Protein AF-A0A3N0WZ38-F1 (afdb_monomer_lite)

Foldseek 3Di:
DDDPPDPVPVVVVVVVVVVVVVVVVVVVVVVVVVVVLVPDWDKDFFAPDDPVLLVVLCVVLVQPDWDQDPVAKIWTWADDDPQANIWIWIWHDDNGIITIRTGGDDDVNDRRPSNVVVVVVSVVSSSVSRNVD

Structure (mmCIF, N/CA/C/O backbone):
data_AF-A0A3N0WZ38-F1
#
_entry.id   AF-A0A3N0WZ38-F1
#
loop_
_atom_site.group_PDB
_atom_site.id
_atom_site.type_symbol
_atom_site.label_atom_id
_atom_site.label_alt_id
_atom_site.label_comp_id
_atom_site.label_asym_id
_atom_site.label_entity_id
_atom_site.label_seq_id
_atom_site.pdbx_PDB_ins_code
_atom_site.Cartn_x
_atom_site.Cartn_y
_atom_site.Cartn_z
_atom_site.occupancy
_atom_site.B_iso_or_equiv
_atom_site.auth_seq_id
_atom_site.auth_comp_id
_atom_site.auth_asym_id
_atom_site.auth_atom_id
_atom_site.pdbx_PDB_model_num
ATOM 1 N N . MET A 1 1 ? 15.970 10.516 -65.190 1.00 42.22 1 MET A N 1
ATOM 2 C CA . MET A 1 1 ? 15.558 9.356 -64.369 1.00 42.22 1 MET A CA 1
ATOM 3 C C . MET A 1 1 ? 15.740 9.754 -62.909 1.00 42.22 1 MET A C 1
ATOM 5 O O . MET A 1 1 ? 16.875 9.862 -62.462 1.00 42.22 1 MET A O 1
ATOM 9 N N . ILE A 1 2 ? 14.661 10.115 -62.209 1.00 46.03 2 ILE A N 1
ATOM 10 C CA . ILE A 1 2 ? 14.735 10.542 -60.803 1.00 46.03 2 ILE A CA 1
ATOM 11 C C . ILE A 1 2 ? 14.874 9.265 -59.972 1.00 46.03 2 ILE A C 1
ATOM 13 O O . ILE A 1 2 ? 13.931 8.482 -59.882 1.00 46.03 2 ILE A O 1
ATOM 17 N N . LYS A 1 3 ? 16.067 9.004 -59.428 1.00 49.34 3 LYS A N 1
ATOM 18 C CA . LYS A 1 3 ? 16.243 7.936 -58.440 1.00 49.34 3 LYS A CA 1
ATOM 19 C C . LYS A 1 3 ? 15.555 8.392 -57.154 1.00 49.34 3 LYS A C 1
ATOM 21 O O . LYS A 1 3 ? 15.923 9.424 -56.601 1.00 49.34 3 LYS A O 1
ATOM 26 N N . SER A 1 4 ? 14.542 7.643 -56.720 1.00 59.69 4 SER A N 1
ATOM 27 C CA . SER A 1 4 ? 13.933 7.790 -55.396 1.00 59.69 4 SER A CA 1
ATOM 28 C C . SER A 1 4 ? 15.035 7.804 -54.331 1.00 59.69 4 SER A C 1
ATOM 30 O O . SER A 1 4 ? 15.854 6.887 -54.291 1.00 59.69 4 SER A O 1
ATOM 32 N N . GLY A 1 5 ? 15.065 8.838 -53.484 1.00 55.44 5 GLY A N 1
ATOM 33 C CA . GLY A 1 5 ? 15.984 8.936 -52.342 1.00 55.44 5 GLY A CA 1
ATOM 34 C C . GLY A 1 5 ? 15.675 7.945 -51.214 1.00 55.44 5 GLY A C 1
ATOM 35 O O . GLY A 1 5 ? 16.407 7.890 -50.232 1.00 55.44 5 GLY A O 1
ATOM 36 N N . PHE A 1 6 ? 14.610 7.149 -51.349 1.00 55.88 6 PHE A N 1
ATOM 37 C CA . PHE A 1 6 ? 14.286 6.071 -50.425 1.00 55.88 6 PHE A CA 1
ATOM 38 C C . PHE A 1 6 ? 15.029 4.803 -50.843 1.00 55.88 6 PHE A C 1
ATOM 40 O O . PHE A 1 6 ? 14.543 4.006 -51.648 1.00 55.88 6 PHE A O 1
ATOM 47 N N . ILE A 1 7 ? 16.224 4.617 -50.285 1.00 59.38 7 ILE A N 1
ATOM 48 C CA . ILE A 1 7 ? 16.878 3.310 -50.270 1.00 59.38 7 ILE A CA 1
ATOM 49 C C . ILE A 1 7 ? 16.062 2.455 -49.297 1.00 59.38 7 ILE A C 1
ATOM 51 O O . ILE A 1 7 ? 16.132 2.646 -48.087 1.00 59.38 7 ILE A O 1
ATOM 55 N N . ASN A 1 8 ? 15.227 1.559 -49.826 1.00 57.94 8 ASN A N 1
ATOM 56 C CA . ASN A 1 8 ? 14.470 0.604 -49.021 1.00 57.94 8 ASN A CA 1
ATOM 57 C C . ASN A 1 8 ? 15.438 -0.442 -48.451 1.00 57.94 8 ASN A C 1
ATOM 59 O O . ASN A 1 8 ? 15.628 -1.517 -49.025 1.00 57.94 8 ASN A O 1
ATOM 63 N N . ASN A 1 9 ? 16.125 -0.088 -47.368 1.00 69.25 9 ASN A N 1
ATOM 64 C CA . ASN A 1 9 ? 17.084 -0.971 -46.734 1.00 69.25 9 ASN A CA 1
ATOM 65 C C . ASN A 1 9 ? 16.304 -1.951 -45.846 1.00 69.25 9 ASN A C 1
ATOM 67 O O . ASN A 1 9 ? 16.072 -1.701 -44.665 1.00 69.25 9 ASN A O 1
ATOM 71 N N . ASN A 1 10 ? 15.844 -3.061 -46.438 1.00 73.94 10 ASN A N 1
ATOM 72 C CA . ASN A 1 10 ? 15.029 -4.083 -45.763 1.00 73.94 10 ASN A CA 1
ATOM 73 C C . ASN A 1 10 ? 15.623 -4.523 -44.409 1.00 73.94 10 ASN A C 1
ATOM 75 O O . ASN A 1 10 ? 14.872 -4.818 -43.482 1.00 73.94 10 ASN A O 1
ATOM 79 N N . MET A 1 11 ? 16.955 -4.526 -44.274 1.00 73.81 11 MET A N 1
ATOM 80 C CA . MET A 1 11 ? 17.644 -4.828 -43.014 1.00 73.81 11 MET A CA 1
ATOM 81 C C . MET A 1 11 ? 17.407 -3.772 -41.919 1.00 73.81 11 MET A C 1
ATOM 83 O O . MET A 1 11 ? 17.193 -4.134 -40.763 1.00 73.81 11 MET A O 1
ATOM 87 N N . GLU A 1 12 ? 17.391 -2.478 -42.251 1.00 77.94 12 GLU A N 1
ATOM 88 C CA . GLU A 1 12 ? 17.113 -1.403 -41.283 1.00 77.94 12 GLU A CA 1
ATOM 89 C C . GLU A 1 12 ? 15.649 -1.430 -40.834 1.00 77.94 12 GLU A C 1
ATOM 91 O O . GLU A 1 12 ? 15.366 -1.340 -39.640 1.00 77.94 12 GLU A O 1
ATOM 96 N N . LEU A 1 13 ? 14.719 -1.655 -41.767 1.00 81.56 13 LEU A N 1
ATOM 97 C CA . LEU A 1 13 ? 13.293 -1.823 -41.466 1.00 81.56 13 LEU A CA 1
ATOM 98 C C . LEU A 1 13 ? 13.025 -3.032 -40.561 1.00 81.56 13 LEU A C 1
ATOM 100 O O . LEU A 1 13 ? 12.266 -2.919 -39.599 1.00 81.56 13 LEU A O 1
ATOM 104 N N . GLN A 1 14 ? 13.673 -4.172 -40.821 1.00 84.06 14 GLN A N 1
ATOM 105 C CA . GLN A 1 14 ? 13.581 -5.347 -39.948 1.00 84.06 14 GLN A CA 1
ATOM 106 C C . GLN A 1 14 ? 14.143 -5.061 -38.553 1.00 84.06 14 GLN A C 1
ATOM 108 O O . GLN A 1 14 ? 13.528 -5.434 -37.556 1.00 84.06 14 GLN A O 1
ATOM 113 N N . THR A 1 15 ? 15.278 -4.365 -38.473 1.00 85.12 15 THR A N 1
ATOM 114 C CA . THR A 1 15 ? 15.907 -4.000 -37.196 1.00 85.12 15 THR A CA 1
ATOM 115 C C . THR A 1 15 ? 15.001 -3.086 -36.371 1.00 85.12 15 THR A C 1
ATOM 117 O O . THR A 1 15 ? 14.760 -3.355 -35.195 1.00 85.12 15 THR A O 1
ATOM 120 N N . ILE A 1 16 ? 14.430 -2.046 -36.987 1.00 87.94 16 ILE A N 1
ATOM 121 C CA . ILE A 1 16 ? 13.472 -1.146 -36.328 1.00 87.94 16 ILE A CA 1
ATOM 122 C C . ILE A 1 16 ? 12.219 -1.916 -35.884 1.00 87.94 16 ILE A C 1
ATOM 124 O O . ILE A 1 16 ? 11.747 -1.712 -34.766 1.00 87.94 16 ILE A O 1
ATOM 128 N N . GLY A 1 17 ? 11.708 -2.832 -36.714 1.00 90.06 17 GLY A N 1
ATOM 129 C CA . GLY A 1 17 ? 10.573 -3.690 -36.366 1.00 90.06 17 GLY A CA 1
ATOM 130 C C . GLY A 1 17 ? 10.831 -4.544 -35.121 1.00 90.06 17 GLY A C 1
ATOM 131 O O . GLY A 1 17 ? 9.998 -4.577 -34.215 1.00 90.06 17 GLY A O 1
ATOM 132 N N . TRP A 1 18 ? 12.010 -5.168 -35.022 1.00 92.50 18 TRP A N 1
ATOM 133 C CA . TRP A 1 18 ? 12.416 -5.921 -33.831 1.00 92.50 18 TRP A CA 1
ATOM 134 C C . TRP A 1 18 ? 12.564 -5.036 -32.593 1.00 92.50 18 TRP A C 1
ATOM 136 O O . TRP A 1 18 ? 12.115 -5.424 -31.515 1.00 92.50 18 TRP A O 1
ATOM 146 N N . ILE A 1 19 ? 13.138 -3.836 -32.737 1.00 92.62 19 ILE A N 1
ATOM 147 C CA . ILE A 1 19 ? 13.251 -2.872 -31.633 1.00 92.62 19 ILE A CA 1
ATOM 148 C C . ILE A 1 19 ? 11.861 -2.482 -31.121 1.00 92.62 19 ILE A C 1
ATOM 150 O O . ILE A 1 19 ? 11.625 -2.531 -29.913 1.00 92.62 19 ILE A O 1
ATOM 154 N N . MET A 1 20 ? 10.927 -2.142 -32.018 1.00 93.38 20 MET A N 1
ATOM 155 C CA . MET A 1 20 ? 9.552 -1.819 -31.626 1.00 93.38 20 MET A CA 1
ATOM 156 C C . MET A 1 20 ? 8.879 -3.004 -30.935 1.00 93.38 20 MET A C 1
ATOM 158 O O . MET A 1 20 ? 8.265 -2.823 -29.888 1.00 93.38 20 MET A O 1
ATOM 162 N N . PHE A 1 21 ? 9.041 -4.220 -31.464 1.00 94.81 21 PHE A N 1
ATOM 163 C CA . PHE A 1 21 ? 8.473 -5.425 -30.865 1.00 94.81 21 PHE A CA 1
ATOM 164 C C . PHE A 1 21 ? 8.987 -5.665 -29.438 1.00 94.81 21 PHE A C 1
ATOM 166 O O . PHE A 1 21 ? 8.190 -5.859 -28.520 1.00 94.81 21 PHE A O 1
ATOM 173 N N . ILE A 1 22 ? 10.306 -5.593 -29.227 1.00 94.25 22 ILE A N 1
ATOM 174 C CA . ILE A 1 22 ? 10.924 -5.770 -27.904 1.00 94.25 22 ILE A CA 1
ATOM 175 C C . ILE A 1 22 ? 10.461 -4.671 -26.942 1.00 94.25 22 ILE A C 1
ATOM 177 O O . ILE A 1 22 ? 10.128 -4.962 -25.789 1.00 94.25 22 ILE A O 1
ATOM 181 N N . ALA A 1 23 ? 10.396 -3.419 -27.401 1.00 91.31 23 ALA A N 1
ATOM 182 C CA . ALA A 1 23 ? 9.942 -2.298 -26.585 1.00 91.31 23 ALA A CA 1
ATOM 183 C C . ALA A 1 23 ? 8.472 -2.458 -26.168 1.00 91.31 23 ALA A C 1
ATOM 185 O O . ALA A 1 23 ? 8.154 -2.327 -24.984 1.00 91.31 23 ALA A O 1
ATOM 186 N N . SER A 1 24 ? 7.588 -2.805 -27.108 1.00 91.38 24 SER A N 1
ATOM 187 C CA . SER A 1 24 ? 6.174 -3.066 -26.829 1.00 91.38 24 SER A CA 1
ATOM 188 C C . SER A 1 24 ? 6.000 -4.238 -25.870 1.00 91.38 24 SER A C 1
ATOM 190 O O . SER A 1 24 ? 5.280 -4.108 -24.884 1.00 91.38 24 SER A O 1
ATOM 192 N N . PHE A 1 25 ? 6.704 -5.351 -26.098 1.00 93.94 25 PHE A N 1
ATOM 193 C CA . PHE A 1 25 ? 6.646 -6.509 -25.209 1.00 93.94 25 PHE A CA 1
ATOM 194 C C . PHE A 1 25 ? 7.085 -6.148 -23.787 1.00 93.94 25 PHE A C 1
ATOM 196 O O . PHE A 1 25 ? 6.377 -6.442 -22.824 1.00 93.94 25 PHE A O 1
ATOM 203 N N . THR A 1 26 ? 8.212 -5.445 -23.652 1.00 86.12 26 THR A N 1
ATOM 204 C CA . THR A 1 26 ? 8.734 -5.010 -22.350 1.00 86.12 26 THR A CA 1
ATOM 205 C C . THR A 1 26 ? 7.747 -4.080 -21.647 1.00 86.12 26 THR A C 1
ATOM 207 O O . THR A 1 26 ? 7.467 -4.254 -20.463 1.00 86.12 26 THR A O 1
ATOM 210 N N . PHE A 1 27 ? 7.161 -3.125 -22.373 1.00 85.06 27 PHE A N 1
ATOM 211 C CA . PHE A 1 27 ? 6.164 -2.214 -21.820 1.00 85.06 27 PHE A CA 1
ATOM 212 C C . PHE A 1 27 ? 4.910 -2.952 -21.333 1.00 85.06 27 PHE A C 1
ATOM 214 O O . PHE A 1 27 ? 4.482 -2.755 -20.194 1.00 85.06 27 PHE A O 1
ATOM 221 N N . THR A 1 28 ? 4.345 -3.840 -22.155 1.00 90.69 28 THR A N 1
ATOM 222 C CA . THR A 1 28 ? 3.162 -4.635 -21.797 1.00 90.69 28 THR A CA 1
ATOM 223 C C . THR A 1 28 ? 3.443 -5.548 -20.606 1.00 90.69 28 THR A C 1
ATOM 225 O O . THR A 1 28 ? 2.617 -5.652 -19.697 1.00 90.69 28 THR A O 1
ATOM 228 N N . PHE A 1 29 ? 4.619 -6.172 -20.560 1.00 82.94 29 PHE A N 1
ATOM 229 C CA . PHE A 1 29 ? 5.034 -7.021 -19.449 1.00 82.94 29 PHE A CA 1
ATOM 230 C C . PHE A 1 29 ? 5.134 -6.234 -18.133 1.00 82.94 29 PHE A C 1
ATOM 232 O O . PHE A 1 29 ? 4.539 -6.627 -17.127 1.00 82.94 29 PHE A O 1
ATOM 239 N N . LEU A 1 30 ? 5.795 -5.071 -18.148 1.00 78.12 30 LEU A N 1
ATOM 240 C CA . LEU A 1 30 ? 5.901 -4.192 -16.979 1.00 78.12 30 LEU A CA 1
ATOM 241 C C . LEU A 1 30 ? 4.533 -3.674 -16.514 1.00 78.12 30 LEU A C 1
ATOM 243 O O . LEU A 1 30 ? 4.258 -3.642 -15.311 1.00 78.12 30 LEU A O 1
ATOM 247 N N . LEU A 1 31 ? 3.658 -3.302 -17.453 1.00 79.50 31 LEU A N 1
ATOM 248 C CA . LEU A 1 31 ? 2.288 -2.891 -17.146 1.00 79.50 31 LEU A CA 1
ATOM 249 C C . LEU A 1 31 ? 1.516 -4.025 -16.458 1.00 79.50 31 LEU A C 1
ATOM 251 O O . LEU A 1 31 ? 0.834 -3.792 -15.463 1.0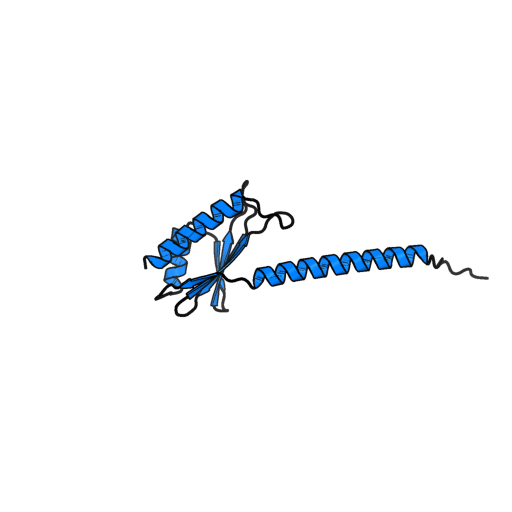0 79.50 31 LEU A O 1
ATOM 255 N N . THR A 1 32 ? 1.658 -5.251 -16.959 1.00 79.06 32 THR A N 1
ATOM 256 C CA . THR A 1 32 ? 0.958 -6.430 -16.438 1.00 79.06 32 THR A CA 1
ATOM 257 C C . THR A 1 32 ? 1.398 -6.745 -15.014 1.00 79.06 32 THR A C 1
ATOM 259 O O . THR A 1 32 ? 0.550 -6.907 -14.140 1.00 79.06 32 THR A O 1
ATOM 262 N N . ILE A 1 33 ? 2.708 -6.733 -14.741 1.00 77.88 33 ILE A N 1
ATOM 263 C CA . ILE A 1 33 ? 3.245 -6.894 -13.380 1.00 77.88 33 ILE A CA 1
ATOM 264 C C . ILE A 1 33 ? 2.682 -5.818 -12.446 1.00 77.88 33 ILE A C 1
ATOM 266 O O . ILE A 1 33 ? 2.258 -6.113 -11.328 1.00 77.88 33 ILE A O 1
ATOM 270 N N . LYS A 1 34 ? 2.644 -4.562 -12.902 1.00 70.25 34 LYS A N 1
ATOM 271 C CA . LYS A 1 34 ? 2.106 -3.450 -12.112 1.00 70.25 34 LYS A CA 1
ATOM 272 C C . LYS A 1 34 ? 0.621 -3.641 -11.797 1.00 70.25 34 LYS A C 1
ATOM 274 O O . LYS A 1 34 ? 0.211 -3.412 -10.663 1.00 70.25 34 LYS A O 1
ATOM 279 N N . LEU A 1 35 ? -0.179 -4.057 -12.779 1.00 76.00 35 LEU A N 1
ATOM 280 C CA . LEU A 1 35 ? -1.603 -4.333 -12.590 1.00 76.00 35 LEU A CA 1
ATOM 281 C C . LEU A 1 35 ? -1.828 -5.515 -11.644 1.00 76.00 35 LEU A C 1
ATOM 283 O O . LEU A 1 35 ? -2.645 -5.397 -10.737 1.00 76.00 35 LEU A O 1
ATOM 287 N N . TYR A 1 36 ? -1.062 -6.595 -11.797 1.00 75.81 36 TYR A N 1
ATOM 288 C CA . TYR A 1 36 ? -1.115 -7.762 -10.917 1.00 75.81 36 TYR A CA 1
ATOM 289 C C . TYR A 1 36 ? -0.834 -7.373 -9.459 1.00 75.81 36 TYR A C 1
ATOM 291 O O . TYR A 1 36 ? -1.646 -7.633 -8.577 1.00 75.81 36 TYR A O 1
ATOM 299 N N . ASN A 1 37 ? 0.251 -6.638 -9.200 1.00 67.38 37 ASN A N 1
ATOM 300 C CA . ASN A 1 37 ? 0.594 -6.183 -7.847 1.00 67.38 37 ASN A CA 1
ATOM 301 C C . ASN A 1 37 ? -0.456 -5.228 -7.247 1.00 67.38 37 ASN A C 1
ATOM 303 O O . ASN A 1 37 ? -0.657 -5.199 -6.032 1.00 67.38 37 ASN A O 1
ATOM 307 N N . ASN A 1 38 ? -1.171 -4.473 -8.084 1.00 70.44 38 ASN A N 1
ATOM 308 C CA . ASN A 1 38 ? -2.250 -3.594 -7.632 1.00 70.44 38 ASN A CA 1
ATOM 309 C C . ASN A 1 38 ? -3.519 -4.346 -7.194 1.00 70.44 38 ASN A C 1
ATOM 311 O O . ASN A 1 38 ? -4.380 -3.718 -6.579 1.00 70.44 38 ASN A O 1
ATOM 315 N N . GLN A 1 39 ? -3.644 -5.642 -7.502 1.00 73.56 39 GLN A N 1
ATOM 316 C CA . GLN A 1 39 ? -4.818 -6.462 -7.179 1.00 73.56 39 GLN A CA 1
ATOM 317 C C . GLN A 1 39 ? -4.695 -7.227 -5.852 1.00 73.56 39 GLN A C 1
ATOM 319 O O . GLN A 1 39 ? -5.711 -7.672 -5.323 1.00 73.56 39 GLN A O 1
ATOM 324 N N . PHE A 1 40 ? -3.494 -7.376 -5.282 1.00 80.00 40 PHE A N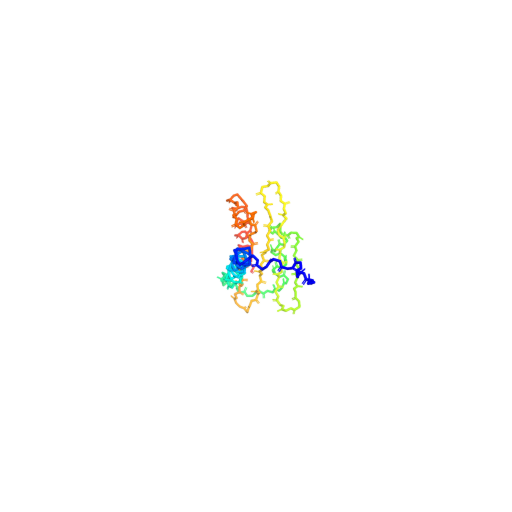 1
ATOM 325 C CA . PHE A 1 40 ? -3.317 -8.128 -4.034 1.00 80.00 40 PHE A CA 1
ATOM 326 C C . PHE A 1 40 ? -3.610 -7.275 -2.809 1.00 80.00 40 PHE A C 1
ATOM 328 O O . PHE A 1 40 ? -2.814 -6.419 -2.432 1.00 80.00 40 PHE A O 1
ATOM 335 N N . PHE A 1 41 ? -4.730 -7.543 -2.152 1.00 85.62 41 PHE A N 1
ATOM 336 C CA . PHE A 1 41 ? -5.060 -6.937 -0.870 1.00 85.62 41 PHE A CA 1
ATOM 337 C C . PHE A 1 41 ? -4.910 -7.965 0.247 1.00 85.62 41 PHE A C 1
ATOM 339 O O . PHE A 1 41 ? -5.448 -9.068 0.177 1.00 85.62 41 PHE A O 1
ATOM 346 N N . GLN A 1 42 ? -4.183 -7.589 1.292 1.00 87.56 42 GLN A N 1
ATOM 347 C CA . GLN A 1 42 ? -4.172 -8.315 2.553 1.00 87.56 42 GLN A CA 1
ATOM 348 C C . GLN A 1 42 ? -5.415 -7.904 3.342 1.00 87.56 42 GLN A C 1
ATOM 350 O O . GLN A 1 42 ? -5.606 -6.719 3.607 1.00 87.56 42 GLN A O 1
ATOM 355 N N . SER A 1 43 ? -6.269 -8.868 3.688 1.00 89.12 43 SER A N 1
ATOM 356 C CA . SER A 1 43 ? -7.454 -8.615 4.515 1.00 89.12 43 SER A CA 1
ATOM 357 C C . SER A 1 43 ? -7.129 -8.799 5.996 1.00 89.12 43 SER A C 1
ATOM 359 O O . SER A 1 43 ? -6.547 -9.809 6.402 1.00 89.12 43 SER A O 1
ATOM 361 N N . TYR A 1 44 ? -7.536 -7.825 6.807 1.00 90.44 44 TYR A N 1
ATOM 362 C CA . TYR A 1 44 ? -7.437 -7.858 8.260 1.00 90.44 44 TYR A CA 1
ATOM 363 C C . TYR A 1 44 ? -8.820 -7.685 8.881 1.00 90.44 44 TYR A C 1
ATOM 365 O O . TYR A 1 44 ? -9.446 -6.643 8.720 1.00 90.44 44 TYR A O 1
ATOM 373 N N . LYS A 1 45 ? -9.283 -8.682 9.641 1.00 89.44 45 LYS A N 1
ATOM 374 C CA . LYS A 1 45 ? -10.546 -8.594 10.389 1.00 89.44 45 LYS A CA 1
ATOM 375 C C . LYS A 1 45 ? -10.404 -7.622 11.556 1.00 89.44 45 LYS A C 1
ATOM 377 O O . LYS A 1 45 ? -9.626 -7.886 12.475 1.00 89.44 45 LYS A O 1
ATOM 382 N N . ILE A 1 46 ? -11.144 -6.520 11.502 1.00 85.56 46 ILE A N 1
ATOM 383 C CA . ILE A 1 46 ? -11.197 -5.478 12.532 1.00 85.56 46 ILE A CA 1
ATOM 384 C C . ILE A 1 46 ? -12.660 -5.042 12.622 1.00 85.56 46 ILE A C 1
ATOM 386 O O . ILE A 1 46 ? -13.262 -4.651 11.621 1.00 85.56 46 ILE A O 1
ATOM 390 N N . GLN A 1 47 ? -13.251 -5.185 13.804 1.00 81.81 47 GLN A N 1
ATOM 391 C CA . GLN A 1 47 ? -14.648 -4.823 14.044 1.00 81.81 47 GLN A CA 1
ATOM 392 C C . GLN A 1 47 ? -14.762 -3.314 14.284 1.00 81.81 47 GLN A C 1
ATOM 394 O O . GLN A 1 47 ? -13.807 -2.691 14.735 1.00 81.81 47 GLN A O 1
ATOM 399 N N . ASN A 1 48 ? -15.929 -2.733 13.994 1.00 81.56 48 ASN A N 1
ATOM 400 C CA . ASN A 1 48 ? -16.240 -1.326 14.285 1.00 81.56 48 ASN A CA 1
ATOM 401 C C . ASN A 1 48 ? -15.265 -0.310 13.649 1.00 81.56 48 ASN A C 1
ATOM 403 O O . ASN A 1 48 ? -14.910 0.704 14.254 1.00 81.56 48 ASN A O 1
ATOM 407 N N . LEU A 1 49 ? -14.844 -0.564 12.405 1.00 84.62 49 LEU A N 1
ATOM 408 C CA . LEU A 1 49 ? -14.034 0.383 11.641 1.00 84.62 49 LEU A CA 1
ATOM 409 C C . LEU A 1 49 ? -14.866 1.616 11.274 1.00 84.62 49 LEU A C 1
ATOM 411 O O . LEU A 1 49 ? -15.793 1.542 10.467 1.00 84.62 49 LEU A O 1
ATOM 415 N N . THR A 1 50 ? -14.494 2.763 11.832 1.00 88.75 50 THR A N 1
ATOM 416 C CA . THR A 1 50 ? -14.953 4.078 11.380 1.00 88.75 50 THR A CA 1
ATOM 417 C C . THR A 1 50 ? -13.805 4.801 10.681 1.00 88.75 50 THR A C 1
ATOM 419 O O . THR A 1 50 ? -12.631 4.503 10.909 1.00 88.75 50 THR A O 1
ATOM 422 N N . ILE A 1 51 ? -14.143 5.755 9.814 1.00 89.62 51 ILE A N 1
ATOM 423 C CA . ILE A 1 51 ? -13.160 6.610 9.129 1.00 89.62 51 ILE A CA 1
ATOM 424 C C . ILE A 1 51 ? -12.286 7.324 10.171 1.00 89.62 51 ILE A C 1
ATOM 426 O O . ILE A 1 51 ? -11.066 7.257 10.089 1.00 89.62 51 ILE A O 1
ATOM 430 N N . GLU A 1 52 ? -12.907 7.890 11.206 1.00 89.81 52 GLU A N 1
ATOM 431 C CA . GLU A 1 52 ? -12.226 8.585 12.303 1.00 89.81 52 GLU A CA 1
ATOM 432 C C . GLU A 1 52 ? -11.237 7.682 13.059 1.00 89.81 52 GLU A C 1
ATOM 434 O O . GLU A 1 52 ? -10.102 8.077 13.322 1.00 89.81 52 GLU A O 1
ATOM 439 N N . ASN A 1 53 ? -11.625 6.438 13.356 1.00 90.06 53 ASN A N 1
ATOM 440 C CA . ASN A 1 53 ? -10.744 5.467 14.009 1.00 90.06 53 ASN A CA 1
ATOM 441 C C . ASN A 1 53 ? -9.495 5.189 13.164 1.00 90.06 53 ASN A C 1
ATOM 443 O O . ASN A 1 53 ? -8.385 5.121 13.690 1.00 90.06 53 ASN A O 1
ATOM 447 N N . ILE A 1 54 ? -9.666 5.076 11.845 1.00 90.94 54 ILE A N 1
ATOM 448 C CA . ILE A 1 54 ? -8.563 4.847 10.909 1.00 90.94 54 ILE A CA 1
ATOM 449 C C . ILE A 1 54 ? -7.643 6.065 10.841 1.00 90.94 54 ILE A C 1
ATOM 451 O O . ILE A 1 54 ? -6.427 5.897 10.927 1.00 90.94 54 ILE A O 1
ATOM 455 N N . GLU A 1 55 ? -8.192 7.273 10.733 1.00 91.50 55 GLU A N 1
ATOM 456 C CA . GLU A 1 55 ? -7.414 8.517 10.708 1.00 91.50 55 GLU A CA 1
ATOM 457 C C . GLU A 1 55 ? -6.598 8.698 11.990 1.00 91.50 55 GLU A C 1
ATOM 459 O O . GLU A 1 55 ? -5.386 8.923 11.932 1.00 91.50 55 GLU A O 1
ATOM 464 N N . ASN A 1 56 ? -7.231 8.496 13.146 1.00 91.44 56 ASN A N 1
ATOM 465 C CA . ASN A 1 56 ? -6.569 8.571 14.444 1.00 91.44 56 ASN A CA 1
ATOM 466 C C . ASN A 1 56 ? -5.444 7.532 14.565 1.00 91.44 56 ASN A C 1
ATOM 468 O O . ASN A 1 56 ? -4.337 7.857 15.005 1.00 91.44 56 ASN A O 1
ATOM 472 N N . SER A 1 57 ? -5.681 6.285 14.147 1.00 91.69 57 SER A N 1
ATOM 473 C CA . SER A 1 57 ? -4.645 5.245 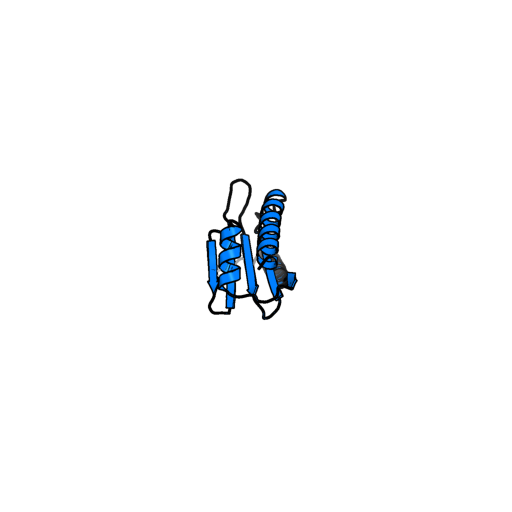14.151 1.00 91.69 57 SER A CA 1
ATOM 474 C C . SER A 1 57 ? -3.508 5.538 13.170 1.00 91.69 57 SER A C 1
ATOM 476 O O . SER A 1 57 ? -2.351 5.251 13.490 1.00 91.69 57 SER A O 1
ATOM 478 N N . LEU A 1 58 ? -3.789 6.118 11.998 1.00 91.31 58 LEU A N 1
ATOM 479 C CA . LEU A 1 58 ? -2.765 6.527 11.030 1.00 91.31 58 LEU A CA 1
ATOM 480 C C . LEU A 1 58 ? -1.846 7.603 11.618 1.00 91.31 58 LEU A C 1
ATOM 482 O O . LEU A 1 58 ? -0.623 7.438 11.588 1.00 91.31 58 LEU A O 1
ATOM 486 N N . GLN A 1 59 ? -2.423 8.643 12.225 1.00 90.00 59 GLN A N 1
ATOM 487 C CA . GLN A 1 59 ? -1.667 9.718 12.872 1.00 90.00 59 GLN A CA 1
ATOM 488 C C . GLN A 1 59 ? -0.799 9.189 14.020 1.00 90.00 59 GLN A C 1
ATOM 490 O O . GLN A 1 59 ? 0.407 9.439 14.050 1.00 90.00 59 GLN A O 1
ATOM 495 N N . LYS A 1 60 ? -1.366 8.370 14.920 1.00 89.00 60 LYS A N 1
ATOM 496 C CA . LYS A 1 60 ? -0.616 7.736 16.024 1.00 89.00 60 LYS A CA 1
ATOM 497 C C . LYS A 1 60 ? 0.530 6.846 15.543 1.00 89.00 60 LYS A C 1
ATOM 499 O O . LYS A 1 60 ? 1.531 6.693 16.238 1.00 89.00 60 LYS A O 1
ATOM 504 N N . SER A 1 61 ? 0.392 6.263 14.356 1.00 86.62 61 SER A N 1
ATOM 505 C CA . SER A 1 61 ? 1.409 5.398 13.749 1.00 86.62 61 SER A CA 1
ATOM 506 C C . SER A 1 61 ? 2.502 6.166 13.000 1.00 86.62 61 SER A C 1
ATOM 508 O O . SER A 1 61 ? 3.402 5.550 12.418 1.00 86.62 61 SER A O 1
ATOM 510 N N . GLY A 1 62 ? 2.444 7.502 13.006 1.00 85.31 62 GLY A N 1
ATOM 511 C CA . GLY A 1 62 ? 3.406 8.365 12.327 1.00 85.31 62 GLY A CA 1
ATOM 512 C C . GLY A 1 62 ? 3.283 8.305 10.805 1.00 85.31 62 GLY A C 1
ATOM 513 O O . GLY A 1 62 ? 4.306 8.320 10.109 1.00 85.31 62 GLY A O 1
ATOM 514 N N . PHE A 1 63 ? 2.058 8.147 10.292 1.00 87.12 63 PHE A N 1
ATOM 515 C CA . PHE A 1 63 ? 1.726 8.454 8.904 1.00 87.12 63 PHE A CA 1
ATOM 516 C C . PHE A 1 63 ? 1.217 9.893 8.838 1.00 87.12 63 PHE A C 1
ATOM 518 O O . PHE A 1 63 ? 0.139 10.199 9.337 1.00 87.12 63 PHE A O 1
ATOM 525 N N . GLU A 1 64 ? 2.011 10.768 8.232 1.00 83.31 64 GLU A N 1
ATOM 526 C CA . GLU A 1 64 ? 1.736 12.211 8.204 1.00 83.31 64 GLU A CA 1
ATOM 527 C C . GLU A 1 64 ? 0.968 12.626 6.944 1.00 83.31 64 GLU A C 1
ATOM 529 O O . GLU A 1 64 ? 0.154 13.542 6.979 1.00 83.31 64 GLU A O 1
ATOM 534 N N . ASN A 1 65 ? 1.168 11.899 5.842 1.00 87.75 65 ASN A N 1
ATOM 535 C CA . ASN A 1 65 ? 0.574 12.209 4.547 1.00 87.75 65 ASN A CA 1
ATOM 536 C C . ASN A 1 65 ? -0.448 11.139 4.162 1.00 87.75 65 ASN A C 1
ATOM 538 O O . ASN A 1 65 ? -0.096 10.101 3.597 1.00 87.75 65 ASN A O 1
ATOM 542 N N . PHE A 1 66 ? -1.722 11.388 4.445 1.00 91.19 66 PHE A N 1
ATOM 543 C CA . PHE A 1 66 ? -2.817 10.536 3.992 1.00 91.19 66 PHE A CA 1
ATOM 544 C C . PHE A 1 66 ? -4.014 11.355 3.521 1.00 91.19 66 PHE A C 1
ATOM 546 O O . PHE A 1 66 ? -4.229 12.485 3.954 1.00 91.19 66 PHE A O 1
ATOM 553 N N . ARG A 1 67 ? -4.801 10.773 2.617 1.00 93.25 67 ARG A N 1
ATOM 554 C CA . ARG A 1 67 ? -6.033 11.364 2.096 1.00 93.25 67 ARG A CA 1
ATOM 555 C C . ARG A 1 67 ? -7.121 10.306 2.012 1.00 93.25 67 ARG A C 1
ATOM 557 O O . ARG A 1 67 ? -6.874 9.210 1.511 1.00 93.25 67 ARG A O 1
ATOM 564 N N . TYR A 1 68 ? -8.329 10.657 2.439 1.00 92.44 68 TYR A N 1
ATOM 565 C CA . TYR A 1 68 ? -9.526 9.879 2.139 1.00 92.44 68 TYR A CA 1
ATOM 566 C C . TYR A 1 68 ? -10.086 10.285 0.770 1.00 92.44 68 TYR A C 1
ATOM 568 O O . TYR A 1 68 ? -10.301 11.468 0.497 1.00 92.44 68 TYR A O 1
ATOM 576 N N . ASN A 1 69 ? -10.270 9.311 -0.115 1.00 91.56 69 ASN A N 1
ATOM 577 C CA . ASN A 1 69 ? -10.833 9.515 -1.445 1.00 91.56 69 ASN A CA 1
ATOM 578 C C . ASN A 1 69 ? -12.353 9.317 -1.433 1.00 91.56 69 ASN A C 1
ATOM 580 O O . ASN A 1 69 ? -12.873 8.477 -0.703 1.00 91.56 69 ASN A O 1
ATOM 584 N N . GLU A 1 70 ? -13.056 10.020 -2.324 1.00 86.62 70 GLU A N 1
ATOM 585 C CA . GLU A 1 70 ? -14.526 9.977 -2.456 1.00 86.62 70 GLU A CA 1
ATOM 586 C C . GLU A 1 70 ? -15.071 8.574 -2.770 1.00 86.62 70 GLU A C 1
ATOM 588 O O . GLU A 1 70 ? -16.209 8.252 -2.447 1.00 86.62 70 GLU A O 1
ATOM 593 N N . ILE A 1 71 ? -14.238 7.711 -3.359 1.00 86.06 71 ILE A N 1
ATOM 594 C CA . ILE A 1 71 ? -14.572 6.318 -3.693 1.00 86.06 71 ILE A CA 1
ATOM 595 C C . ILE A 1 71 ? -14.516 5.404 -2.444 1.00 86.06 71 ILE A C 1
ATOM 597 O O . ILE A 1 71 ? -14.817 4.216 -2.521 1.00 86.06 71 ILE A O 1
ATOM 601 N N . GLY A 1 72 ? -14.153 5.939 -1.275 1.00 88.00 72 GLY A N 1
ATOM 602 C CA . GLY A 1 72 ? -14.270 5.241 0.004 1.00 88.00 72 GLY A CA 1
ATOM 603 C C . GLY A 1 72 ? -13.005 4.523 0.477 1.00 88.00 72 GLY A C 1
ATOM 604 O O . GLY A 1 72 ? -13.100 3.519 1.178 1.00 88.00 72 GLY A O 1
ATOM 605 N N . PHE A 1 73 ? -11.818 5.006 0.102 1.00 91.25 73 PHE A N 1
ATOM 606 C CA . PHE A 1 73 ? -10.538 4.417 0.509 1.00 91.25 73 PHE A CA 1
ATOM 607 C C . PHE A 1 73 ? -9.526 5.482 0.937 1.00 91.25 73 PHE A C 1
ATOM 609 O O . PHE A 1 73 ? -9.573 6.617 0.464 1.00 91.25 73 PHE A O 1
ATOM 616 N N . PHE A 1 74 ? -8.578 5.103 1.792 1.00 92.38 74 PHE A N 1
ATOM 617 C CA . PHE A 1 74 ? -7.438 5.942 2.146 1.00 92.38 74 PHE A CA 1
ATOM 618 C C . PHE A 1 74 ? -6.247 5.654 1.247 1.00 92.38 74 PHE A C 1
ATOM 620 O O . PHE A 1 74 ? -5.897 4.499 0.988 1.00 92.38 74 PHE A O 1
ATOM 627 N N . GLU A 1 75 ? -5.590 6.725 0.830 1.00 91.00 75 GLU A N 1
ATOM 628 C CA . GLU A 1 75 ? -4.285 6.689 0.196 1.00 91.00 75 GLU A CA 1
ATOM 629 C C . GLU A 1 75 ? -3.269 7.345 1.129 1.00 91.00 75 GLU A C 1
ATOM 631 O O . GLU A 1 75 ? -3.398 8.515 1.484 1.00 91.00 75 GLU A O 1
ATOM 636 N N . VAL A 1 76 ? -2.281 6.566 1.560 1.00 89.69 76 VAL A N 1
ATOM 637 C CA . VAL A 1 76 ? -1.238 6.997 2.490 1.00 89.69 76 VAL A CA 1
ATOM 638 C C . VAL A 1 76 ? 0.086 7.040 1.736 1.00 89.69 76 VAL A C 1
ATOM 640 O O . VAL A 1 76 ? 0.556 6.022 1.219 1.00 89.69 76 VAL A O 1
ATOM 643 N N . PHE A 1 77 ? 0.693 8.219 1.670 1.00 85.38 77 PHE A N 1
ATOM 644 C CA . PHE A 1 77 ? 1.956 8.455 0.987 1.00 85.38 77 PHE A CA 1
ATOM 645 C C . PHE A 1 77 ? 3.104 8.351 1.985 1.00 85.38 77 PHE A C 1
ATOM 647 O O . PHE A 1 77 ? 3.206 9.108 2.947 1.00 85.38 77 PHE A O 1
ATOM 654 N N . MET A 1 78 ? 3.985 7.386 1.755 1.00 82.19 78 MET A N 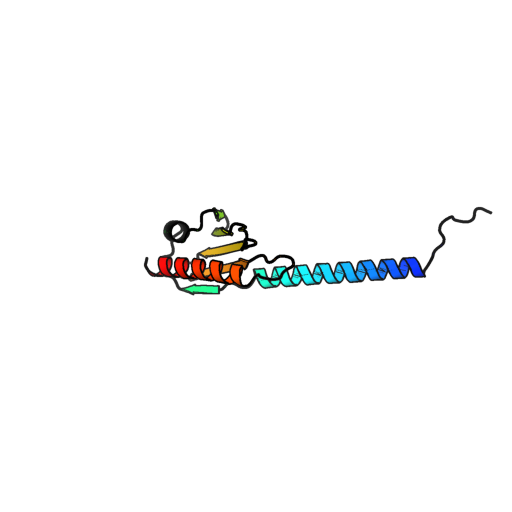1
ATOM 655 C CA . MET A 1 78 ? 5.188 7.204 2.553 1.00 82.19 78 MET A CA 1
ATOM 656 C C . MET A 1 78 ? 6.309 8.041 1.955 1.00 82.19 78 MET A C 1
ATOM 658 O O . MET A 1 78 ? 6.593 7.938 0.759 1.00 82.19 78 MET A O 1
ATOM 662 N N . GLU A 1 79 ? 6.943 8.853 2.795 1.00 70.00 79 GLU A N 1
ATOM 663 C CA . GLU A 1 79 ? 8.004 9.758 2.374 1.00 70.00 79 GLU A CA 1
ATOM 664 C C . GLU A 1 79 ? 9.241 9.026 1.853 1.00 70.00 79 GLU A C 1
ATOM 666 O O . GLU A 1 79 ? 9.583 7.905 2.263 1.00 70.00 79 GLU A O 1
ATOM 671 N N . ILE A 1 80 ? 9.925 9.718 0.946 1.00 68.75 80 ILE A N 1
ATOM 672 C CA . ILE A 1 80 ? 11.244 9.334 0.470 1.00 68.75 80 ILE A CA 1
ATOM 673 C C . ILE A 1 80 ? 12.254 9.812 1.517 1.00 68.75 80 ILE A C 1
ATOM 675 O O . ILE A 1 80 ? 12.416 11.010 1.726 1.00 68.75 80 ILE A O 1
ATOM 679 N N . THR A 1 81 ? 12.943 8.883 2.171 1.00 65.00 81 THR A N 1
ATOM 680 C CA . THR A 1 81 ? 14.072 9.172 3.066 1.00 65.00 81 THR A CA 1
ATOM 681 C C . THR A 1 81 ? 15.366 8.641 2.452 1.00 65.00 81 THR A C 1
ATOM 683 O O . THR A 1 81 ? 15.336 7.854 1.508 1.00 65.00 81 THR A O 1
ATOM 686 N N . TRP A 1 82 ? 16.532 8.996 3.006 1.00 54.75 82 TRP A N 1
ATOM 687 C CA . TRP A 1 82 ? 17.826 8.455 2.545 1.00 54.75 82 TRP A CA 1
ATOM 688 C C . TRP A 1 82 ? 17.903 6.917 2.542 1.00 54.75 82 TRP A C 1
ATOM 690 O O . TRP A 1 82 ? 18.738 6.344 1.849 1.00 54.75 82 TRP A O 1
ATOM 700 N N . PHE A 1 83 ? 17.008 6.246 3.275 1.00 58.00 83 PHE A N 1
ATOM 701 C CA . PHE A 1 83 ? 16.929 4.787 3.380 1.00 58.00 83 PHE A CA 1
ATOM 702 C C . PHE A 1 83 ? 15.578 4.213 2.895 1.00 58.00 83 PHE A C 1
ATOM 704 O O . PHE A 1 83 ? 15.314 3.017 3.051 1.00 58.00 83 PHE A O 1
ATOM 711 N N . SER A 1 84 ? 14.701 5.046 2.321 1.00 59.00 84 SER A N 1
ATOM 712 C CA . SER A 1 84 ? 13.359 4.679 1.851 1.00 59.00 84 SER A CA 1
ATOM 713 C C . SER A 1 84 ? 13.025 5.409 0.563 1.00 59.00 84 SER A C 1
ATOM 715 O O . SER A 1 84 ? 12.938 6.624 0.556 1.00 59.00 84 SER A O 1
ATOM 717 N N . TRP A 1 85 ? 12.728 4.690 -0.515 1.00 61.88 85 TRP A N 1
ATOM 718 C CA . TRP A 1 85 ? 12.243 5.306 -1.761 1.00 61.88 85 TRP A CA 1
ATOM 719 C C . TRP A 1 85 ? 10.741 5.634 -1.738 1.00 61.88 85 TRP A C 1
ATOM 721 O O . TRP A 1 85 ? 10.131 5.887 -2.777 1.00 61.88 85 TRP A O 1
ATOM 731 N N . GLY A 1 86 ? 10.150 5.658 -0.542 1.00 68.44 86 GLY A N 1
ATOM 732 C CA . GLY A 1 86 ? 8.739 5.930 -0.332 1.00 68.44 86 GLY A CA 1
ATOM 733 C C . GLY A 1 86 ? 7.834 4.817 -0.859 1.00 68.44 86 GLY A C 1
ATOM 734 O O . GLY A 1 86 ? 8.246 3.696 -1.173 1.00 68.44 86 GLY A O 1
ATOM 735 N N . GLY A 1 87 ? 6.547 5.118 -0.931 1.00 75.88 87 GLY A N 1
ATOM 736 C CA . GLY A 1 87 ? 5.545 4.190 -1.435 1.00 75.88 87 GLY A CA 1
ATOM 737 C C . GLY A 1 87 ? 4.139 4.658 -1.122 1.00 75.88 87 GLY A C 1
ATOM 738 O O . GLY A 1 87 ? 3.939 5.687 -0.483 1.00 75.88 87 GLY A O 1
ATOM 739 N N . THR A 1 88 ? 3.165 3.888 -1.580 1.00 82.62 88 THR A N 1
ATOM 740 C CA . THR A 1 88 ? 1.754 4.195 -1.359 1.00 82.62 88 THR A CA 1
ATOM 741 C C . THR A 1 88 ? 1.099 3.020 -0.665 1.00 82.62 88 THR A C 1
ATOM 743 O O . THR A 1 88 ? 1.174 1.894 -1.147 1.00 82.62 88 THR A O 1
ATOM 746 N N . LEU A 1 89 ? 0.447 3.273 0.458 1.00 87.50 89 LEU A N 1
ATOM 747 C CA . LEU A 1 89 ? -0.376 2.294 1.145 1.00 87.50 89 LEU A CA 1
ATOM 748 C C . LEU A 1 89 ? -1.842 2.633 0.866 1.00 87.50 89 LEU A C 1
ATOM 750 O O . LEU A 1 89 ? -2.292 3.741 1.146 1.00 87.50 89 LEU A O 1
ATOM 754 N N . ILE A 1 90 ? -2.567 1.686 0.279 1.00 89.69 90 ILE A N 1
ATOM 755 C CA . ILE A 1 90 ? -4.004 1.799 0.033 1.00 89.69 90 ILE A CA 1
ATOM 756 C C . ILE A 1 90 ? -4.731 1.025 1.122 1.00 89.69 90 ILE A C 1
ATOM 758 O O . ILE A 1 90 ? -4.455 -0.161 1.321 1.00 89.69 90 ILE A O 1
ATOM 762 N N . LEU A 1 91 ? -5.663 1.689 1.798 1.00 91.81 91 LEU A N 1
ATOM 763 C CA . LEU A 1 91 ? -6.509 1.087 2.821 1.00 91.81 91 LEU A CA 1
ATOM 764 C C . LEU A 1 91 ? -7.968 1.231 2.410 1.00 91.81 91 LEU A C 1
ATOM 766 O O . LEU A 1 91 ? -8.464 2.343 2.246 1.00 91.81 91 LEU A O 1
ATOM 770 N N . ILE A 1 92 ? -8.662 0.111 2.260 1.00 91.94 92 ILE A N 1
ATOM 771 C CA . ILE A 1 92 ? -10.084 0.091 1.928 1.00 91.94 92 ILE A CA 1
ATOM 772 C C . ILE A 1 92 ? -10.827 -0.446 3.152 1.00 91.94 92 ILE A C 1
ATOM 774 O O . ILE A 1 92 ? -10.751 -1.650 3.429 1.00 91.94 92 ILE A O 1
ATOM 778 N N . PRO A 1 93 ? -11.502 0.423 3.923 1.00 90.31 93 PRO A N 1
ATOM 779 C CA . PRO A 1 93 ? -12.370 -0.027 4.994 1.00 90.31 93 PRO A CA 1
ATOM 780 C C . PRO A 1 93 ? -13.609 -0.702 4.411 1.00 90.31 93 PRO A C 1
ATOM 782 O O . PRO A 1 93 ? -14.297 -0.167 3.545 1.00 90.31 93 PRO A O 1
ATOM 785 N N . THR A 1 94 ? -13.910 -1.888 4.917 1.00 86.69 94 THR A N 1
ATOM 786 C CA . THR A 1 94 ? -15.187 -2.573 4.708 1.00 86.69 94 THR A CA 1
ATOM 787 C C . THR A 1 94 ? -15.888 -2.720 6.061 1.00 86.69 94 THR A C 1
ATOM 789 O O . THR A 1 94 ? -15.344 -2.317 7.087 1.00 86.69 94 THR A O 1
ATOM 792 N N . LYS A 1 95 ? -17.095 -3.304 6.100 1.00 81.94 95 LYS A N 1
ATOM 793 C CA . LYS A 1 95 ? -17.887 -3.392 7.343 1.00 81.94 95 LYS A CA 1
ATOM 794 C C . LYS A 1 95 ? -17.132 -4.043 8.515 1.00 81.94 95 LYS A C 1
ATOM 796 O O . LYS A 1 95 ? -17.235 -3.547 9.628 1.00 81.94 95 LYS A O 1
ATOM 801 N N . ASN A 1 96 ? -16.384 -5.121 8.260 1.00 84.81 96 ASN A N 1
ATOM 802 C CA . ASN A 1 96 ? -15.708 -5.917 9.299 1.00 84.81 96 ASN A CA 1
ATOM 803 C C . ASN A 1 96 ? -14.234 -6.217 8.977 1.00 84.81 96 ASN A C 1
ATOM 805 O O . ASN A 1 96 ? -13.590 -7.015 9.665 1.00 84.81 96 ASN A O 1
ATOM 809 N N . GLU A 1 97 ? -13.714 -5.649 7.892 1.00 90.31 97 GLU A N 1
ATOM 810 C CA . GLU A 1 97 ? -12.365 -5.930 7.415 1.00 90.31 97 GLU A CA 1
ATOM 811 C C . GLU A 1 97 ? -11.710 -4.664 6.874 1.00 90.31 97 GLU A C 1
ATOM 813 O O . GLU A 1 97 ? -12.365 -3.812 6.272 1.00 90.31 97 GLU A O 1
ATOM 818 N N . LEU A 1 98 ? -10.398 -4.578 7.040 1.00 91.38 98 LEU A N 1
ATOM 819 C CA . LEU A 1 98 ? -9.554 -3.601 6.379 1.00 91.38 98 LEU A CA 1
ATOM 820 C C . LEU A 1 98 ? -8.759 -4.314 5.291 1.00 91.38 98 LEU A C 1
ATOM 822 O O . LEU A 1 98 ? -7.956 -5.202 5.587 1.00 91.38 98 LEU A O 1
ATOM 826 N N . LEU A 1 99 ? -8.969 -3.916 4.040 1.00 91.69 99 LEU A N 1
ATOM 827 C CA . LEU A 1 99 ? -8.151 -4.381 2.929 1.00 91.69 99 LEU A CA 1
ATOM 828 C C . LEU A 1 99 ? -6.957 -3.447 2.777 1.00 91.69 99 LEU A C 1
ATOM 830 O O . LEU A 1 99 ? -7.119 -2.240 2.613 1.00 91.69 99 LEU A O 1
ATOM 834 N N . LEU A 1 100 ? -5.759 -4.011 2.814 1.00 90.75 100 LEU A N 1
ATOM 835 C CA . LEU A 1 100 ? -4.506 -3.275 2.774 1.00 90.75 100 LEU A CA 1
ATOM 836 C C . LEU A 1 100 ? -3.689 -3.707 1.559 1.00 90.75 100 LEU A C 1
ATOM 838 O O . LEU A 1 100 ? -3.395 -4.888 1.382 1.00 90.75 100 LEU A O 1
ATOM 842 N N . ASN A 1 101 ? -3.284 -2.749 0.733 1.00 87.75 101 ASN A N 1
ATOM 843 C CA . ASN A 1 101 ? -2.350 -2.973 -0.368 1.00 87.75 101 ASN A CA 1
ATOM 844 C C . ASN A 1 101 ? -1.150 -2.038 -0.194 1.00 87.75 101 ASN A C 1
ATOM 846 O O . ASN A 1 101 ? -1.274 -0.816 -0.283 1.00 87.75 101 ASN A O 1
ATOM 850 N N . ASN A 1 102 ? 0.010 -2.624 0.103 1.00 82.75 102 ASN A N 1
ATOM 851 C CA . ASN A 1 102 ? 1.260 -1.894 0.274 1.00 82.75 102 ASN A CA 1
ATOM 852 C C . ASN A 1 102 ? 2.033 -1.858 -1.049 1.00 82.75 102 ASN A C 1
ATOM 854 O O . ASN A 1 102 ? 2.549 -2.878 -1.504 1.00 82.75 102 ASN A O 1
ATOM 858 N N . ARG A 1 103 ? 2.139 -0.671 -1.646 1.00 76.88 103 ARG A N 1
ATOM 859 C CA . ARG A 1 103 ? 2.872 -0.408 -2.889 1.00 76.88 103 ARG A CA 1
ATOM 860 C C . ARG A 1 103 ? 4.185 0.281 -2.551 1.00 76.88 103 ARG A C 1
ATOM 862 O O . ARG A 1 103 ? 4.359 1.478 -2.793 1.00 76.88 103 ARG A O 1
ATOM 869 N N . THR A 1 104 ? 5.118 -0.465 -1.971 1.00 66.69 104 THR A N 1
ATOM 870 C CA . THR A 1 104 ? 6.498 0.001 -1.826 1.00 66.69 104 THR A CA 1
ATOM 871 C C . THR A 1 104 ? 7.123 0.152 -3.207 1.00 66.69 104 THR A C 1
ATOM 873 O O . THR A 1 104 ? 7.193 -0.800 -3.985 1.00 66.69 104 THR A O 1
ATOM 876 N N . LYS A 1 105 ? 7.567 1.367 -3.543 1.00 57.97 105 LYS A N 1
ATOM 877 C CA . LYS A 1 105 ? 8.280 1.612 -4.796 1.00 57.97 105 LYS A CA 1
ATOM 878 C C . LYS A 1 105 ? 9.769 1.465 -4.528 1.00 57.97 105 LYS A C 1
ATOM 880 O O . LYS A 1 105 ? 10.372 2.270 -3.833 1.00 57.97 105 LYS A O 1
ATOM 885 N N . GLY A 1 106 ? 10.353 0.408 -5.072 1.00 49.94 106 GLY A N 1
ATOM 886 C CA . GLY A 1 106 ? 11.795 0.307 -5.234 1.00 49.94 106 GLY A CA 1
ATOM 887 C C . GLY A 1 106 ? 12.274 1.086 -6.456 1.00 49.94 106 GLY A C 1
ATOM 888 O O . GLY A 1 106 ? 11.523 1.223 -7.428 1.00 49.94 106 GLY A O 1
ATOM 889 N N . LEU A 1 107 ? 13.529 1.543 -6.454 1.00 43.09 107 LEU A N 1
ATOM 890 C CA . LEU A 1 107 ? 14.171 2.011 -7.684 1.00 43.09 107 LEU A CA 1
ATOM 891 C C . LEU A 1 107 ? 14.204 0.829 -8.670 1.00 43.09 107 LEU A C 1
ATOM 893 O O . LEU A 1 107 ? 14.652 -0.260 -8.314 1.00 43.09 107 LEU A O 1
ATOM 897 N N . ASN A 1 108 ? 13.672 1.005 -9.881 1.00 45.34 108 ASN A N 1
ATOM 898 C CA . ASN A 1 108 ? 13.620 -0.038 -10.918 1.00 45.34 108 ASN A CA 1
ATOM 899 C C . ASN A 1 108 ? 12.941 -1.358 -10.489 1.00 45.34 108 ASN A C 1
ATOM 901 O O . ASN A 1 108 ? 13.314 -2.431 -10.955 1.00 45.34 108 ASN A O 1
ATOM 905 N N . GLY A 1 109 ? 11.947 -1.298 -9.595 1.00 49.69 109 GLY A N 1
ATOM 906 C CA . GLY A 1 109 ? 11.213 -2.490 -9.147 1.00 49.69 109 GLY A CA 1
ATOM 907 C C . GLY A 1 109 ? 11.943 -3.340 -8.100 1.00 49.69 109 GLY A C 1
ATOM 908 O O . GLY A 1 109 ? 11.402 -4.357 -7.673 1.00 49.69 109 GLY A O 1
ATOM 909 N N . VAL A 1 110 ? 13.123 -2.915 -7.631 1.00 50.44 110 VAL A N 1
ATOM 910 C CA . VAL A 1 110 ? 13.850 -3.586 -6.545 1.00 50.44 110 VAL A CA 1
ATOM 911 C C . VAL A 1 110 ? 13.492 -2.934 -5.216 1.00 50.44 110 VAL A C 1
ATOM 913 O O . VAL A 1 110 ? 13.959 -1.841 -4.892 1.00 50.44 110 VAL A O 1
ATOM 916 N N . ILE A 1 111 ? 12.640 -3.599 -4.434 1.00 57.06 111 ILE A N 1
ATOM 917 C CA . ILE A 1 111 ? 12.310 -3.173 -3.071 1.00 57.06 111 ILE A CA 1
ATOM 918 C C . ILE A 1 111 ? 13.593 -3.232 -2.236 1.00 57.06 111 ILE A C 1
ATOM 920 O O . ILE A 1 111 ? 14.153 -4.309 -2.029 1.00 57.06 111 ILE A O 1
ATOM 924 N N . LEU A 1 112 ? 14.058 -2.087 -1.731 1.00 58.72 112 LEU A N 1
ATOM 925 C CA . LEU A 1 112 ? 15.165 -2.086 -0.781 1.00 58.72 112 LEU A CA 1
ATOM 926 C C . LEU A 1 112 ? 14.713 -2.772 0.526 1.00 58.72 112 LEU A C 1
ATOM 928 O O . LEU A 1 112 ? 13.673 -2.402 1.085 1.00 58.72 112 LEU A O 1
ATOM 932 N N . PRO A 1 113 ? 15.479 -3.742 1.055 1.00 58.06 113 PRO A N 1
ATOM 933 C CA . PRO A 1 113 ? 15.061 -4.544 2.207 1.00 58.06 113 PRO A CA 1
ATOM 934 C C . PRO A 1 113 ? 14.825 -3.699 3.470 1.00 58.06 113 PRO A C 1
ATOM 936 O O . PRO A 1 113 ? 13.860 -3.930 4.198 1.00 58.06 113 PRO A O 1
ATOM 939 N N . PHE A 1 114 ? 15.637 -2.660 3.693 1.00 63.62 114 PHE A N 1
ATOM 940 C CA . PHE A 1 114 ? 15.463 -1.723 4.811 1.00 63.62 114 PHE A CA 1
ATOM 941 C C . PHE A 1 114 ? 14.164 -0.918 4.715 1.00 63.62 114 PHE A C 1
ATOM 943 O O . PHE A 1 114 ? 13.456 -0.757 5.710 1.00 63.62 114 PHE A O 1
ATOM 950 N N . THR A 1 115 ? 13.812 -0.473 3.509 1.00 63.31 115 THR A N 1
ATOM 951 C CA . THR A 1 115 ? 12.559 0.236 3.236 1.00 63.31 115 THR A CA 1
ATOM 952 C C . THR A 1 115 ? 11.360 -0.654 3.547 1.00 63.31 115 THR A C 1
ATOM 954 O O . THR A 1 115 ? 10.446 -0.234 4.255 1.00 63.31 115 THR A O 1
ATOM 957 N N . SER A 1 116 ? 11.399 -1.921 3.114 1.00 67.38 116 SER A N 1
ATOM 958 C CA . SER A 1 116 ? 10.348 -2.886 3.446 1.00 67.38 116 SER A CA 1
ATOM 9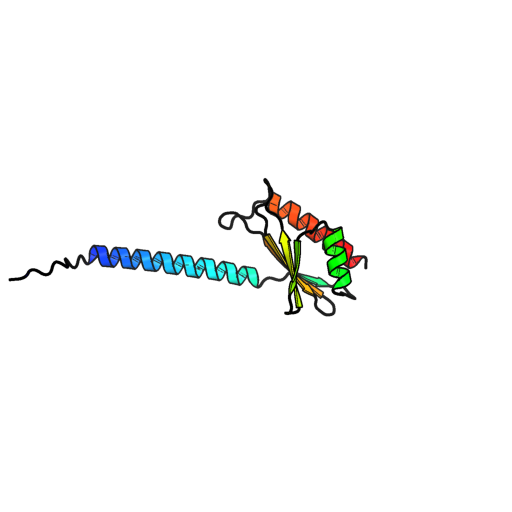59 C C . SER A 1 116 ? 10.232 -3.117 4.952 1.00 67.38 116 SER A C 1
ATOM 961 O O . SER A 1 116 ? 9.120 -3.218 5.460 1.00 67.38 116 SER A O 1
ATOM 963 N N . PHE A 1 117 ? 11.349 -3.198 5.678 1.00 73.31 117 PHE A N 1
ATOM 964 C CA . PHE A 1 117 ? 11.332 -3.463 7.116 1.00 73.31 117 PHE A CA 1
ATOM 965 C C . PHE A 1 117 ? 10.696 -2.321 7.919 1.00 73.31 117 PHE A C 1
ATOM 967 O O . PHE A 1 117 ? 9.806 -2.563 8.737 1.00 73.31 117 PHE A O 1
ATOM 974 N N . ILE A 1 118 ? 11.111 -1.075 7.664 1.00 75.94 118 ILE A N 1
ATOM 975 C CA . ILE A 1 118 ? 10.585 0.111 8.360 1.00 75.94 118 ILE A CA 1
ATOM 976 C C . ILE A 1 118 ? 9.081 0.252 8.109 1.00 75.94 118 ILE A C 1
ATOM 978 O O . ILE A 1 118 ? 8.305 0.450 9.046 1.00 75.94 118 ILE A O 1
ATOM 982 N N . ILE A 1 119 ? 8.666 0.093 6.851 1.00 77.00 119 ILE A N 1
ATOM 983 C CA . ILE A 1 119 ? 7.266 0.217 6.442 1.00 77.00 119 ILE A CA 1
ATOM 984 C C . ILE A 1 119 ? 6.422 -0.898 7.059 1.00 77.00 119 ILE A C 1
ATOM 986 O O . ILE A 1 119 ? 5.384 -0.619 7.656 1.00 77.00 119 ILE A O 1
ATOM 990 N N . ASN A 1 120 ? 6.891 -2.148 7.014 1.00 80.06 120 ASN A N 1
ATOM 991 C CA . ASN A 1 120 ? 6.182 -3.270 7.629 1.00 80.06 120 ASN A CA 1
ATOM 992 C C . ASN A 1 120 ? 6.050 -3.099 9.149 1.00 80.06 120 ASN A C 1
ATOM 994 O O . ASN A 1 120 ? 5.016 -3.453 9.714 1.00 80.06 120 ASN A O 1
ATOM 998 N N . LYS A 1 121 ? 7.055 -2.518 9.819 1.00 84.56 121 LYS A N 1
ATOM 999 C CA . LYS A 1 121 ? 6.978 -2.201 11.251 1.00 84.56 121 LYS A CA 1
ATOM 1000 C C . LYS A 1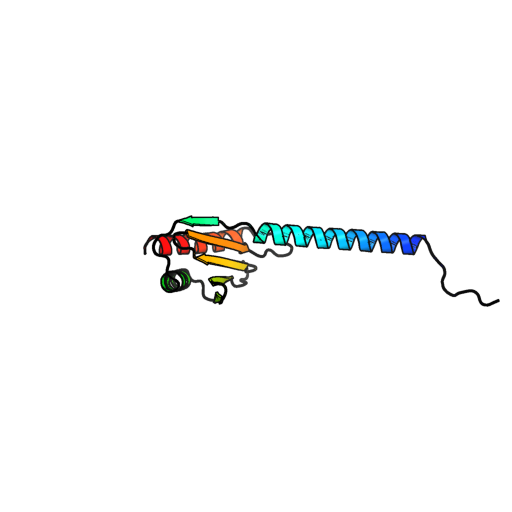 121 ? 5.902 -1.149 11.544 1.00 84.56 121 LYS A C 1
ATOM 1002 O O . LYS A 1 121 ? 5.105 -1.365 12.455 1.00 84.56 121 LYS A O 1
ATOM 1007 N N . LYS A 1 122 ? 5.838 -0.061 10.765 1.00 83.88 122 LYS A N 1
ATOM 1008 C CA . LYS A 1 122 ? 4.785 0.965 10.899 1.00 83.88 122 LYS A CA 1
ATOM 1009 C C . LYS A 1 122 ? 3.391 0.398 10.621 1.00 83.88 122 LYS A C 1
ATOM 1011 O O . LYS A 1 122 ? 2.485 0.623 11.412 1.00 83.88 122 LYS A O 1
ATOM 1016 N N . ILE A 1 123 ? 3.232 -0.395 9.557 1.00 86.38 123 ILE A N 1
ATOM 1017 C CA . ILE A 1 123 ? 1.961 -1.064 9.232 1.00 86.38 123 ILE A CA 1
ATOM 1018 C C . ILE A 1 123 ? 1.530 -1.990 10.373 1.00 86.38 123 ILE A C 1
ATOM 1020 O O . ILE A 1 123 ? 0.370 -1.979 10.772 1.00 86.38 123 ILE A O 1
ATOM 1024 N N . LYS A 1 124 ? 2.457 -2.772 10.937 1.00 88.12 124 LYS A N 1
ATOM 1025 C CA . LYS A 1 124 ? 2.155 -3.656 12.068 1.00 88.12 124 LYS A CA 1
ATOM 1026 C C . LYS A 1 124 ? 1.679 -2.868 13.289 1.00 88.12 124 LYS A C 1
ATOM 1028 O O . LYS A 1 124 ? 0.725 -3.294 13.930 1.00 88.12 124 LYS A O 1
ATOM 1033 N N . TYR A 1 125 ? 2.325 -1.743 13.588 1.00 88.75 125 TYR A N 1
ATOM 1034 C CA . TYR A 1 125 ? 1.922 -0.862 14.681 1.00 88.75 125 TYR A CA 1
ATOM 1035 C C . TYR A 1 125 ? 0.532 -0.255 14.438 1.00 88.75 125 TYR A C 1
ATOM 1037 O O . TYR A 1 125 ? -0.335 -0.359 15.295 1.00 88.75 125 TYR A O 1
ATOM 1045 N N . PHE A 1 126 ? 0.272 0.241 13.228 1.00 90.56 126 PHE A N 1
ATOM 1046 C CA . PHE A 1 126 ? -1.046 0.729 12.815 1.00 90.56 126 PHE A CA 1
ATOM 1047 C C . PHE A 1 126 ? -2.156 -0.316 12.967 1.00 90.56 126 PHE A C 1
ATOM 1049 O O . PHE A 1 126 ? -3.205 -0.037 13.543 1.00 90.56 126 PHE A O 1
ATOM 1056 N N . LEU A 1 127 ? -1.919 -1.544 12.503 1.00 88.69 127 LEU A N 1
ATOM 1057 C CA . LEU A 1 127 ? -2.883 -2.635 12.647 1.00 88.69 127 LEU A CA 1
ATOM 1058 C C . LEU A 1 127 ? -3.093 -3.039 14.111 1.00 88.69 127 LEU A C 1
ATOM 1060 O O . LEU A 1 127 ? -4.153 -3.557 14.449 1.00 88.69 127 LEU A O 1
ATOM 1064 N N . GLN A 1 128 ? -2.088 -2.854 14.968 1.00 88.88 128 GLN A N 1
ATOM 1065 C CA . GLN A 1 128 ? -2.210 -3.099 16.401 1.00 88.88 128 GLN A CA 1
ATOM 1066 C C . GLN A 1 128 ? -3.048 -2.010 17.074 1.00 88.88 128 GLN A C 1
ATOM 1068 O O . GLN A 1 128 ? -3.958 -2.349 17.822 1.00 88.88 128 GLN A O 1
ATOM 1073 N N . GLU A 1 129 ? -2.802 -0.738 16.755 1.00 87.81 129 GLU A N 1
ATOM 1074 C CA . GLU A 1 129 ? -3.622 0.382 17.225 1.00 87.81 129 GLU A CA 1
ATOM 1075 C C . GLU A 1 129 ? -5.089 0.188 16.847 1.00 87.81 129 GLU A C 1
ATOM 1077 O O . GLU A 1 129 ? -5.949 0.294 17.710 1.00 87.81 129 GLU A O 1
ATOM 1082 N N . LEU A 1 130 ? -5.371 -0.193 15.598 1.00 86.56 130 LEU A N 1
ATOM 1083 C CA . LEU A 1 130 ? -6.738 -0.446 15.138 1.00 86.56 130 LEU A CA 1
ATOM 1084 C C . LEU A 1 130 ? -7.435 -1.621 15.836 1.00 86.56 130 LEU A C 1
ATOM 1086 O O . LEU A 1 130 ? -8.655 -1.630 15.937 1.00 86.56 130 LEU A O 1
ATOM 1090 N N . LYS A 1 131 ? -6.687 -2.636 16.279 1.00 84.25 131 LYS A N 1
ATOM 1091 C CA . LYS A 1 131 ? -7.249 -3.793 16.997 1.00 84.25 131 LYS A CA 1
ATOM 1092 C C . LYS A 1 131 ? -7.531 -3.515 18.471 1.00 84.25 131 LYS A C 1
ATOM 1094 O O . LYS A 1 131 ? -8.224 -4.309 19.096 1.00 84.25 131 LYS A O 1
ATOM 1099 N N . ASN A 1 132 ? -6.954 -2.448 19.014 1.00 80.62 132 ASN A N 1
ATOM 1100 C CA . ASN A 1 132 ? -7.107 -2.048 20.409 1.00 80.62 132 ASN A CA 1
ATOM 1101 C C . ASN A 1 132 ? -8.226 -1.007 20.611 1.00 80.62 132 ASN A C 1
ATOM 1103 O O . ASN A 1 132 ? -8.350 -0.473 21.713 1.00 80.62 132 ASN A O 1
ATOM 1107 N N . ILE A 1 133 ? -8.987 -0.700 19.553 1.00 71.88 133 ILE A N 1
ATOM 1108 C CA . ILE A 1 133 ? -10.180 0.160 19.563 1.00 71.88 133 ILE A CA 1
ATOM 1109 C C . ILE A 1 133 ? -11.397 -0.671 19.964 1.00 71.88 133 ILE A C 1
ATOM 1111 O O . ILE A 1 133 ? -12.183 -0.176 20.800 1.00 71.88 133 ILE A O 1
#

Sequence (133 aa):
MIKSGFINNNMELQTIGWIMFIASFTFTFLLTIKLYNNQFFQSYKIQNLTIENIENSLQKSGFENFRYNEIGFFEVFMEITWFSWGGTLILIPTKNELLLNNRTKGLNGVILPFTSFIINKKIKYFLQELKNI

pLDDT: mean 79.37, std 13.42, range [42.22, 94.81]

Secondary structure (DSSP, 8-state):
----S----HHHHHHHHHHHHHHHHHHHHHHHHHHHHHH--EEEE-SS--HHHHHHHHHHTT--EEEEETTTEEEEEEEEETTEEEEEEEEEE-SSEEEEEEEE--BTTB--HHHHHHHHHHHHHHHHHHHT-

Organism: NCBI:txid2487074

Radius of gyration: 23.0 Å; chains: 1; bounding box: 36×21×85 Å